Protein AF-A0A7W3THE2-F1 (afdb_monomer_lite)

Sequence (117 aa):
MSDGTDDVVDVLTEQIERRFDMSMDELRAAVAAAPEAHGEATELVRWHALLTEAQTAVDTAEDDLLRAMETQTDRIDDPTMDIARRANNAVFARDGRAMVVRWLLDPEAPGKRGPTA

Secondary structure (DSSP, 8-state):
---SS--HHHHHHHHHHHHHTS-HHHHHHHHHH-GGG-HHHHHHHHHHHHHHHHHHHHHHHHHHHHHHHHT-SSS--HHHHHHHHHHHHHHHHHHHHHHHHHHHH-TT-TTTS----

Foldseek 3Di:
DPPPDDPLLRVLQVLLCVLVVHHLVRLVVVCVVPVPVCVLSNVLNVLSVQLVVLVVQLVVLVVVLVVQVVVDDDDQDPVSVVSVVSNVVSVVSNVVSSVVSVQSSDCPRPPNDDPDD

Radius of gyration: 18.37 Å; chains: 1; bounding box: 41×36×57 Å

Organism: NCBI:txid1472722

Structure (mmCIF, N/CA/C/O backbone):
data_AF-A0A7W3THE2-F1
#
_entry.id   AF-A0A7W3THE2-F1
#
loop_
_atom_site.group_PDB
_atom_site.id
_atom_site.type_symbol
_atom_site.label_atom_id
_atom_site.label_alt_id
_atom_site.label_comp_id
_atom_site.label_asym_id
_atom_site.label_entity_id
_atom_site.label_seq_id
_atom_site.pdbx_PDB_ins_code
_atom_site.Cartn_x
_atom_site.Cartn_y
_atom_site.Cartn_z
_atom_site.occupancy
_atom_site.B_iso_or_equiv
_atom_site.auth_seq_id
_atom_site.auth_comp_id
_atom_site.auth_asym_id
_atom_site.auth_atom_id
_atom_site.pdbx_PDB_model_num
ATOM 1 N N . MET A 1 1 ? -10.328 -2.807 -20.887 1.00 34.84 1 MET A N 1
ATOM 2 C CA . MET A 1 1 ? -10.431 -4.217 -20.475 1.00 34.84 1 MET A CA 1
ATOM 3 C C . MET A 1 1 ? -10.111 -4.213 -18.999 1.00 34.84 1 MET A C 1
ATOM 5 O O . MET A 1 1 ? -9.010 -3.797 -18.677 1.00 34.84 1 MET A O 1
ATOM 9 N N . SER A 1 2 ? -11.076 -4.504 -18.127 1.00 37.66 2 SER A N 1
ATOM 10 C CA . SER A 1 2 ? -10.753 -4.772 -16.722 1.00 37.66 2 SER A CA 1
ATOM 11 C C . SER A 1 2 ? -10.075 -6.129 -16.720 1.00 37.66 2 SER A C 1
ATOM 13 O O . SER A 1 2 ? -10.721 -7.134 -17.019 1.00 37.66 2 SER A O 1
ATOM 15 N N . ASP A 1 3 ? -8.756 -6.116 -16.582 1.00 41.75 3 ASP A N 1
ATOM 16 C CA . ASP A 1 3 ? -7.968 -7.333 -16.513 1.00 41.75 3 ASP A CA 1
ATOM 17 C C . ASP A 1 3 ? -8.385 -8.094 -15.250 1.00 41.75 3 ASP A C 1
ATOM 19 O O . ASP A 1 3 ? -8.596 -7.491 -14.202 1.00 41.75 3 ASP A O 1
ATOM 23 N N . GLY A 1 4 ? -8.596 -9.402 -15.369 1.00 38.66 4 GLY A N 1
ATOM 24 C CA . GLY A 1 4 ? -9.237 -10.252 -14.356 1.00 38.66 4 GLY A CA 1
ATOM 25 C C . GLY A 1 4 ? -8.357 -10.566 -13.144 1.00 38.66 4 GLY A C 1
ATOM 26 O O . GLY A 1 4 ? -8.486 -11.640 -12.559 1.00 38.66 4 GLY A O 1
ATOM 27 N N . THR A 1 5 ? -7.468 -9.646 -12.791 1.00 42.56 5 THR A N 1
ATOM 28 C CA . THR A 1 5 ? -6.621 -9.683 -11.607 1.00 42.56 5 THR A CA 1
ATOM 29 C C . THR A 1 5 ? -6.823 -8.341 -10.926 1.00 42.56 5 THR A C 1
ATOM 31 O O . THR A 1 5 ? -6.174 -7.369 -11.300 1.00 42.56 5 THR A O 1
ATOM 34 N N . ASP A 1 6 ? -7.758 -8.259 -9.979 1.00 55.72 6 ASP A N 1
ATOM 35 C CA . ASP A 1 6 ? -7.774 -7.106 -9.077 1.00 55.72 6 ASP A CA 1
ATOM 36 C C . ASP A 1 6 ? -6.367 -6.975 -8.480 1.00 55.72 6 ASP A C 1
ATOM 38 O O . ASP A 1 6 ? -5.771 -7.981 -8.060 1.00 55.72 6 ASP A O 1
ATOM 42 N N . ASP A 1 7 ? -5.811 -5.761 -8.499 1.00 78.88 7 ASP A N 1
ATOM 43 C CA . ASP A 1 7 ? -4.502 -5.493 -7.918 1.00 78.88 7 ASP A CA 1
ATOM 44 C C . ASP A 1 7 ? -4.511 -6.024 -6.475 1.00 78.88 7 ASP A C 1
ATOM 46 O O . ASP A 1 7 ? -5.494 -5.903 -5.740 1.00 78.88 7 ASP A O 1
ATOM 50 N N . VAL A 1 8 ? -3.414 -6.653 -6.049 1.00 88.31 8 VAL A N 1
ATOM 51 C CA . VAL A 1 8 ? -3.252 -7.138 -4.672 1.00 88.31 8 VAL A CA 1
ATOM 52 C C . VAL A 1 8 ? -3.580 -6.029 -3.669 1.00 88.31 8 VAL A C 1
ATOM 54 O O . VAL A 1 8 ? -4.108 -6.322 -2.594 1.00 88.31 8 VAL A O 1
ATOM 57 N N . VAL A 1 9 ? -3.287 -4.773 -4.016 1.00 93.88 9 VAL A N 1
ATOM 58 C CA . VAL A 1 9 ? -3.662 -3.604 -3.218 1.00 93.88 9 VAL A CA 1
ATOM 59 C C . VAL A 1 9 ? -5.174 -3.425 -3.145 1.00 93.88 9 VAL A C 1
ATOM 61 O O . VAL A 1 9 ? -5.685 -3.254 -2.040 1.00 93.88 9 VAL A O 1
ATOM 64 N N . ASP A 1 10 ? -5.896 -3.511 -4.259 1.00 94.50 10 ASP A N 1
ATOM 65 C CA . ASP A 1 10 ? -7.351 -3.326 -4.313 1.00 94.50 10 ASP A CA 1
ATOM 66 C C . ASP A 1 10 ? -8.069 -4.414 -3.510 1.00 94.50 10 ASP A C 1
ATOM 68 O O . ASP A 1 10 ? -8.829 -4.116 -2.588 1.00 94.50 10 ASP A O 1
ATOM 72 N N . VAL A 1 11 ? -7.706 -5.681 -3.735 1.00 95.69 11 VAL A N 1
ATOM 73 C CA . VAL A 1 11 ? -8.264 -6.835 -3.007 1.00 95.69 11 VAL A CA 1
ATOM 74 C C . VAL A 1 11 ? -8.068 -6.709 -1.497 1.00 95.69 11 VAL A C 1
ATOM 76 O O . VAL A 1 11 ? -8.926 -7.118 -0.706 1.00 95.69 11 VAL A O 1
ATOM 79 N N . LEU A 1 12 ? -6.909 -6.205 -1.066 1.00 96.62 12 LEU A N 1
ATOM 80 C CA . LEU A 1 12 ? -6.630 -6.007 0.353 1.00 96.62 12 LEU A CA 1
ATOM 81 C C . LEU A 1 12 ? -7.309 -4.752 0.894 1.00 96.62 12 LEU A C 1
ATOM 83 O O . LEU A 1 12 ? -7.800 -4.799 2.016 1.00 96.62 12 LEU A O 1
ATOM 87 N N . THR A 1 13 ? -7.412 -3.682 0.108 1.00 97.56 13 THR A N 1
ATOM 88 C CA . THR A 1 13 ? -8.168 -2.474 0.467 1.00 97.56 13 THR A CA 1
ATOM 89 C C . THR A 1 13 ? -9.621 -2.832 0.751 1.00 97.56 13 THR A C 1
ATOM 91 O O . THR A 1 13 ? -10.097 -2.592 1.856 1.00 97.56 13 THR A O 1
ATOM 94 N N . GLU A 1 14 ? -10.286 -3.547 -0.155 1.00 96.81 14 GLU A N 1
ATOM 95 C CA . GLU A 1 14 ? -11.673 -3.981 0.040 1.00 96.81 14 GLU A CA 1
ATOM 96 C C . GLU A 1 14 ? -11.856 -4.872 1.278 1.00 96.81 14 GLU A C 1
ATOM 98 O O . GLU A 1 14 ? -12.892 -4.838 1.943 1.00 96.81 14 GLU A O 1
ATOM 103 N N . GLN A 1 15 ? -10.871 -5.715 1.604 1.00 97.06 15 GLN A N 1
ATOM 104 C CA . GLN A 1 15 ? -10.922 -6.538 2.816 1.00 97.06 15 GLN A CA 1
ATOM 105 C C . GLN A 1 15 ? -10.802 -5.704 4.090 1.00 97.06 15 GLN A C 1
ATOM 107 O O . GLN A 1 15 ? -11.489 -5.999 5.069 1.00 97.06 15 GLN A O 1
ATOM 112 N N . ILE A 1 16 ? -9.953 -4.675 4.080 1.00 97.06 16 ILE A N 1
ATOM 113 C CA . ILE A 1 16 ? -9.812 -3.728 5.189 1.00 97.06 16 ILE A CA 1
ATOM 114 C C . ILE A 1 16 ? -11.120 -2.980 5.387 1.00 97.06 16 ILE A C 1
ATOM 116 O O . ILE A 1 16 ? -11.652 -2.953 6.495 1.00 97.06 16 ILE A O 1
ATOM 120 N N . GLU A 1 17 ? -11.669 -2.436 4.308 1.00 97.44 17 GLU A N 1
ATOM 121 C CA . GLU A 1 17 ? -12.893 -1.647 4.368 1.00 97.44 17 GLU A CA 1
ATOM 122 C C . GLU A 1 17 ? -14.060 -2.480 4.896 1.00 97.44 17 GLU A C 1
ATOM 124 O O . GLU A 1 17 ? -14.746 -2.076 5.834 1.00 97.44 17 GLU A O 1
ATOM 129 N N . ARG A 1 18 ? -14.209 -3.720 4.413 1.00 97.12 18 ARG A N 1
ATOM 130 C CA . ARG A 1 18 ? -15.208 -4.662 4.940 1.00 97.12 18 ARG A CA 1
ATOM 131 C C . ARG A 1 18 ? -14.996 -5.024 6.411 1.00 97.12 18 ARG A C 1
ATOM 133 O O . ARG A 1 18 ? -15.967 -5.305 7.106 1.00 97.12 18 ARG A O 1
ATOM 140 N N . ARG A 1 19 ? -13.752 -5.066 6.894 1.00 95.31 19 ARG A N 1
ATOM 141 C CA . ARG A 1 19 ? -13.424 -5.421 8.287 1.00 95.31 19 ARG A CA 1
ATOM 142 C C . ARG A 1 19 ? -13.762 -4.303 9.277 1.00 95.31 19 ARG A C 1
ATOM 144 O O . ARG A 1 19 ? -14.041 -4.612 10.441 1.00 95.31 19 ARG A O 1
ATOM 151 N N . PHE A 1 20 ? -13.705 -3.047 8.838 1.00 94.56 20 PHE A N 1
ATOM 152 C CA . PHE A 1 20 ? -13.964 -1.870 9.672 1.00 94.56 20 PHE A CA 1
ATOM 153 C C . PHE A 1 20 ? -15.293 -1.170 9.372 1.00 94.56 20 PHE A C 1
ATOM 155 O O . PHE A 1 20 ? -15.675 -0.299 10.147 1.00 94.56 20 PHE A O 1
ATOM 162 N N . ASP A 1 21 ? -15.996 -1.568 8.307 1.00 96.69 21 ASP A N 1
ATOM 163 C CA . ASP A 1 21 ? -17.214 -0.906 7.817 1.00 96.69 21 ASP A CA 1
ATOM 164 C C . ASP A 1 21 ? -16.986 0.594 7.548 1.00 96.69 21 ASP A C 1
ATOM 166 O O . ASP A 1 21 ? -17.802 1.455 7.867 1.00 96.69 21 ASP A O 1
ATOM 170 N N . MET A 1 22 ? -15.804 0.908 7.014 1.00 96.81 22 MET A N 1
ATOM 171 C CA . MET A 1 22 ? -15.330 2.257 6.704 1.00 96.81 22 MET A CA 1
ATOM 172 C C . MET A 1 22 ? -14.514 2.196 5.423 1.00 96.81 22 MET A C 1
ATOM 174 O O . MET A 1 22 ? -13.745 1.254 5.242 1.00 96.81 22 MET A O 1
ATOM 178 N N . SER A 1 23 ? -14.617 3.214 4.574 1.00 97.75 23 SER A N 1
ATOM 179 C CA . SER A 1 23 ? -13.649 3.393 3.490 1.00 97.75 23 SER A CA 1
ATOM 180 C C . SER A 1 23 ? -12.236 3.586 4.048 1.00 97.75 23 SER A C 1
ATOM 182 O O . SER A 1 23 ? -12.041 4.000 5.198 1.00 97.75 23 SER A O 1
ATOM 184 N N . MET A 1 24 ? -11.221 3.331 3.224 1.00 96.62 24 MET A N 1
ATOM 185 C CA . MET A 1 24 ? -9.831 3.465 3.649 1.00 96.62 24 MET A CA 1
ATOM 186 C C . MET A 1 24 ? -9.494 4.897 4.098 1.00 96.62 24 MET A C 1
ATOM 188 O O . MET A 1 24 ? -8.712 5.090 5.032 1.00 96.62 24 MET A O 1
ATOM 192 N N . ASP A 1 25 ? -10.108 5.905 3.476 1.00 97.38 25 ASP A N 1
ATOM 193 C CA . ASP A 1 25 ? -9.926 7.311 3.840 1.00 97.38 25 ASP A CA 1
ATOM 194 C C . ASP A 1 25 ? -10.591 7.658 5.179 1.00 97.38 25 ASP A C 1
ATOM 196 O O . ASP A 1 25 ? -9.984 8.339 6.012 1.00 97.38 25 ASP A O 1
ATOM 200 N N . GLU A 1 26 ? -11.796 7.142 5.438 1.00 97.69 26 GLU A N 1
ATOM 201 C CA . GLU A 1 26 ? -12.465 7.284 6.739 1.00 97.69 26 GLU A CA 1
ATOM 202 C C . GLU A 1 26 ? -11.661 6.606 7.850 1.00 97.69 26 GLU A C 1
ATOM 204 O O . GLU A 1 26 ? -11.440 7.200 8.909 1.00 97.69 26 GLU A O 1
ATOM 209 N N . LEU A 1 27 ? -11.150 5.399 7.593 1.00 96.75 27 LEU A N 1
ATOM 210 C CA . LEU A 1 27 ? -10.324 4.663 8.544 1.00 96.75 27 LEU A CA 1
ATOM 211 C C . LEU A 1 27 ? -9.016 5.407 8.854 1.00 96.75 27 LEU A C 1
ATOM 213 O O . LEU A 1 27 ? -8.627 5.520 10.018 1.00 96.75 27 LEU A O 1
ATOM 217 N N . ARG A 1 28 ? -8.354 5.971 7.832 1.00 96.81 28 ARG A N 1
ATOM 218 C CA . ARG A 1 28 ? -7.163 6.824 8.000 1.00 96.81 28 ARG A CA 1
ATOM 219 C C . ARG A 1 28 ? -7.466 8.047 8.861 1.00 96.81 28 ARG A C 1
ATOM 221 O O . ARG A 1 28 ? -6.682 8.363 9.756 1.00 96.81 28 ARG A O 1
ATOM 228 N N . ALA A 1 29 ? -8.595 8.714 8.625 1.00 96.69 29 ALA A N 1
ATOM 229 C CA . ALA A 1 29 ? -9.009 9.872 9.411 1.00 96.69 29 ALA A CA 1
ATOM 230 C C . ALA A 1 29 ? -9.313 9.499 10.873 1.00 96.69 29 ALA A C 1
ATOM 232 O O . ALA A 1 29 ? -8.875 10.199 11.789 1.00 96.69 29 ALA A O 1
ATOM 233 N N . ALA A 1 30 ? -10.003 8.379 11.102 1.00 95.06 30 ALA A N 1
ATOM 234 C CA . ALA A 1 30 ? -10.317 7.879 12.438 1.00 95.06 30 ALA A CA 1
ATOM 235 C C . ALA A 1 30 ? -9.047 7.526 13.233 1.00 95.06 30 ALA A C 1
ATOM 237 O O . ALA A 1 30 ? -8.890 7.961 14.376 1.00 95.06 30 ALA A O 1
ATOM 238 N N . VAL A 1 31 ? -8.105 6.810 12.607 1.00 95.50 31 VAL A N 1
ATOM 239 C CA . VAL A 1 31 ? -6.798 6.488 13.201 1.00 95.50 31 VAL A CA 1
ATOM 240 C C . VAL A 1 31 ? -5.997 7.754 13.496 1.00 95.50 31 VAL A C 1
ATOM 242 O O . VAL A 1 31 ? -5.428 7.868 14.576 1.00 95.50 31 VAL A O 1
ATOM 245 N N . ALA A 1 32 ? -5.971 8.732 12.586 1.00 94.88 32 ALA A N 1
ATOM 246 C CA . ALA A 1 32 ? -5.257 9.989 12.809 1.00 94.88 32 ALA A CA 1
ATOM 247 C C . ALA A 1 32 ? -5.837 10.802 13.981 1.00 94.88 32 ALA A C 1
ATOM 249 O O . ALA A 1 32 ? -5.090 11.467 14.699 1.00 94.88 32 ALA A O 1
ATOM 250 N N . ALA A 1 33 ? -7.156 10.742 14.189 1.00 95.44 33 ALA A N 1
ATOM 251 C CA . ALA A 1 33 ? -7.827 11.435 15.283 1.00 95.44 33 ALA A CA 1
ATOM 252 C C . ALA A 1 33 ? -7.573 10.781 16.653 1.00 95.44 33 ALA A C 1
ATOM 254 O O . ALA A 1 33 ? -7.493 11.490 17.658 1.00 95.44 33 ALA A O 1
ATOM 255 N N . ALA A 1 34 ? -7.448 9.450 16.709 1.00 92.75 34 ALA A N 1
ATOM 256 C CA . ALA A 1 34 ? -7.236 8.716 17.957 1.00 92.75 34 ALA A CA 1
ATOM 257 C C . ALA A 1 34 ? -6.371 7.446 17.772 1.00 92.75 34 ALA A C 1
ATOM 259 O O . ALA A 1 34 ? -6.886 6.330 17.889 1.00 92.75 34 ALA A O 1
ATOM 260 N N . PRO A 1 35 ? -5.045 7.581 17.563 1.00 85.38 35 PRO A N 1
ATOM 261 C CA . PRO A 1 35 ? -4.174 6.445 17.231 1.00 85.38 35 PRO A CA 1
ATOM 262 C C . PRO A 1 35 ? -4.148 5.338 18.296 1.00 85.38 35 PRO A C 1
ATOM 264 O O . PRO A 1 35 ? -4.078 4.153 17.972 1.00 85.38 35 PRO A O 1
ATOM 267 N N . GLU A 1 36 ? -4.241 5.725 19.571 1.00 87.62 36 GLU A N 1
ATOM 268 C CA . GLU A 1 36 ? -4.177 4.814 20.724 1.00 87.62 36 GLU A CA 1
ATOM 269 C C . GLU A 1 36 ? -5.509 4.103 21.014 1.00 87.62 36 GLU A C 1
ATOM 271 O O . GLU A 1 36 ? -5.549 3.146 21.785 1.00 87.62 36 GLU A O 1
ATOM 276 N N . ALA A 1 37 ? -6.619 4.552 20.413 1.00 85.12 37 ALA A N 1
ATOM 277 C CA . ALA A 1 37 ? -7.931 3.945 20.639 1.00 85.12 37 ALA A CA 1
ATOM 278 C C . ALA A 1 37 ? -8.085 2.600 19.908 1.00 85.12 37 ALA A C 1
ATOM 280 O O . ALA A 1 37 ? -8.855 1.744 20.347 1.00 85.12 37 ALA A O 1
ATOM 281 N N . HIS A 1 38 ? -7.339 2.399 18.814 1.00 82.06 38 HIS A N 1
ATOM 282 C CA . HIS A 1 38 ? -7.474 1.240 17.934 1.00 82.06 38 HIS A CA 1
ATOM 283 C C . HIS A 1 38 ? -6.114 0.763 17.402 1.00 82.06 38 HIS A C 1
ATOM 285 O O . HIS A 1 38 ? -5.808 0.932 16.225 1.00 82.06 38 HIS A O 1
ATOM 291 N N . GLY A 1 39 ? -5.304 0.122 18.252 1.00 88.50 39 GLY A N 1
ATOM 292 C CA . GLY A 1 39 ? -3.961 -0.350 17.875 1.00 88.50 39 GLY A CA 1
ATOM 293 C C . GLY A 1 39 ? -3.926 -1.244 16.625 1.00 88.50 39 GLY A C 1
ATOM 294 O O . GLY A 1 39 ? -3.072 -1.051 15.764 1.00 88.50 39 GLY A O 1
ATOM 295 N N . GLU A 1 40 ? -4.896 -2.158 16.475 1.00 90.31 40 GLU A N 1
ATOM 296 C CA . GLU A 1 40 ? -5.031 -3.010 15.279 1.00 90.31 40 GLU A CA 1
ATOM 297 C C . GLU A 1 40 ? -5.283 -2.171 14.017 1.00 90.31 40 GLU A C 1
ATOM 299 O O . GLU A 1 40 ? -4.594 -2.351 13.017 1.00 90.31 40 GLU A O 1
ATOM 304 N N . ALA A 1 41 ? -6.219 -1.215 14.067 1.00 93.75 41 ALA A N 1
ATOM 305 C CA . ALA A 1 41 ? -6.522 -0.337 12.935 1.00 93.75 41 ALA A CA 1
ATOM 306 C C . ALA A 1 41 ? -5.324 0.548 12.567 1.00 93.75 41 ALA A C 1
ATOM 308 O O . ALA A 1 41 ? -5.010 0.702 11.388 1.00 93.75 41 ALA A O 1
ATOM 309 N N . THR A 1 42 ? -4.618 1.082 13.566 1.00 96.31 42 THR A N 1
ATOM 310 C CA . THR A 1 42 ? -3.415 1.898 13.372 1.00 96.31 42 THR A CA 1
ATOM 311 C C . THR A 1 42 ? -2.313 1.116 12.661 1.00 96.31 42 THR A C 1
ATOM 313 O O . THR A 1 42 ? -1.714 1.610 11.701 1.00 96.31 42 THR A O 1
ATOM 316 N N . GLU A 1 43 ? -2.057 -0.122 13.088 1.00 95.69 43 GLU A N 1
ATOM 317 C CA . GLU A 1 43 ? -1.071 -0.983 12.441 1.00 95.69 43 GLU A CA 1
ATOM 318 C C . GLU A 1 43 ? -1.488 -1.339 11.007 1.00 95.69 43 GLU A C 1
ATOM 320 O O . GLU A 1 43 ? -0.667 -1.274 10.088 1.00 95.69 43 GLU A O 1
ATOM 325 N N . LEU A 1 44 ? -2.768 -1.640 10.793 1.00 96.44 44 LEU A N 1
ATOM 326 C CA . LEU A 1 44 ? -3.290 -2.005 9.482 1.00 96.44 44 LEU A CA 1
ATOM 327 C C . LEU A 1 44 ? -3.230 -0.834 8.489 1.00 96.44 44 LEU A C 1
ATOM 329 O O . LEU A 1 44 ? -2.728 -1.005 7.379 1.00 96.44 44 LEU A O 1
ATOM 333 N N . VAL A 1 45 ? -3.620 0.376 8.905 1.00 97.62 45 VAL A N 1
ATOM 334 C CA . VAL A 1 45 ? -3.486 1.603 8.097 1.00 97.62 45 VAL A CA 1
ATOM 335 C C . VAL A 1 45 ? -2.031 1.851 7.700 1.00 97.62 45 VAL A C 1
ATOM 337 O O . VAL A 1 45 ? -1.748 2.163 6.541 1.00 97.62 45 VAL A O 1
ATOM 340 N N . ARG A 1 46 ? -1.090 1.673 8.634 1.00 97.88 46 ARG A N 1
ATOM 341 C CA . ARG A 1 46 ? 0.342 1.826 8.355 1.00 97.88 46 ARG A CA 1
ATOM 342 C C . ARG A 1 46 ? 0.829 0.820 7.312 1.00 97.88 46 ARG A C 1
ATOM 344 O O . ARG A 1 46 ? 1.547 1.196 6.388 1.00 97.88 46 ARG A O 1
ATOM 351 N N . TRP A 1 47 ? 0.484 -0.457 7.461 1.00 98.31 47 TRP A N 1
ATOM 352 C CA . TRP A 1 47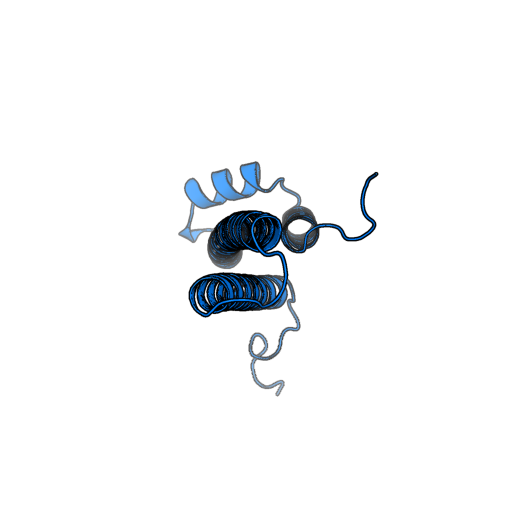 ? 0.928 -1.494 6.528 1.00 98.31 47 TRP A CA 1
ATOM 353 C C . TRP A 1 47 ? 0.248 -1.403 5.164 1.00 98.31 47 TRP A C 1
ATOM 355 O O . TRP A 1 47 ? 0.895 -1.694 4.159 1.00 98.31 47 TRP A O 1
ATOM 365 N N . HIS A 1 48 ? -1.000 -0.935 5.113 1.00 98.00 48 HIS A N 1
ATOM 366 C CA . HIS A 1 48 ? -1.672 -0.591 3.863 1.00 98.00 48 HIS A CA 1
ATOM 367 C C . HIS A 1 48 ? -0.935 0.524 3.117 1.00 98.00 48 HIS A C 1
ATOM 369 O O . HIS A 1 48 ? -0.623 0.353 1.944 1.00 98.00 48 HIS A O 1
ATOM 375 N N . ALA A 1 49 ? -0.547 1.607 3.801 1.00 97.62 49 ALA A N 1
ATOM 376 C CA . ALA A 1 49 ? 0.232 2.680 3.181 1.00 97.62 49 ALA A CA 1
ATOM 377 C C . ALA A 1 49 ? 1.567 2.170 2.604 1.00 97.62 49 ALA A C 1
ATOM 379 O O . ALA A 1 49 ? 1.888 2.444 1.449 1.00 97.62 49 ALA A O 1
ATOM 380 N N . LEU A 1 50 ? 2.302 1.348 3.364 1.00 98.31 50 LEU A N 1
ATOM 381 C CA . LEU A 1 50 ? 3.547 0.726 2.894 1.00 98.31 50 LEU A CA 1
ATOM 382 C C . LEU A 1 50 ? 3.332 -0.192 1.683 1.00 98.31 50 LEU A C 1
ATOM 384 O O . LEU A 1 50 ? 4.214 -0.292 0.828 1.00 98.31 50 LEU A O 1
ATOM 388 N N . LEU A 1 51 ? 2.200 -0.899 1.630 1.00 98.00 51 LEU A N 1
ATOM 389 C CA . LEU A 1 51 ? 1.817 -1.740 0.502 1.00 98.00 51 LEU A CA 1
ATOM 390 C C . LEU A 1 51 ? 1.536 -0.892 -0.747 1.00 98.00 51 LEU A C 1
ATOM 392 O O . LEU A 1 51 ? 2.084 -1.204 -1.801 1.00 98.00 51 LEU A O 1
ATOM 396 N N . THR A 1 52 ? 0.766 0.194 -0.627 1.00 97.06 52 THR A N 1
ATOM 397 C CA . THR A 1 52 ? 0.510 1.123 -1.740 1.00 97.06 52 THR A CA 1
ATOM 398 C C . THR A 1 52 ? 1.810 1.739 -2.265 1.00 97.06 52 THR A C 1
ATOM 400 O O . THR A 1 52 ? 2.037 1.746 -3.470 1.00 97.06 52 THR A O 1
ATOM 403 N N . GLU A 1 53 ? 2.711 2.174 -1.377 1.00 97.12 53 GLU A N 1
ATOM 404 C CA . GLU A 1 53 ? 4.036 2.681 -1.769 1.00 97.12 53 GLU A CA 1
ATOM 405 C C . GLU A 1 53 ? 4.854 1.634 -2.541 1.00 97.12 53 GLU A C 1
ATOM 407 O O . GLU A 1 53 ? 5.529 1.957 -3.520 1.00 97.12 53 GLU A O 1
ATOM 412 N N . ALA A 1 54 ? 4.796 0.367 -2.119 1.00 96.25 54 ALA A N 1
ATOM 413 C CA . ALA A 1 54 ? 5.489 -0.709 -2.816 1.00 96.25 54 ALA A CA 1
ATOM 414 C C . ALA A 1 54 ? 4.863 -1.037 -4.173 1.00 96.25 54 ALA A C 1
ATOM 416 O O . ALA A 1 54 ? 5.609 -1.370 -5.089 1.00 96.25 54 ALA A O 1
ATOM 417 N N . GLN A 1 55 ? 3.543 -0.915 -4.320 1.00 97.25 55 GLN A N 1
ATOM 418 C CA . GLN A 1 55 ? 2.879 -1.0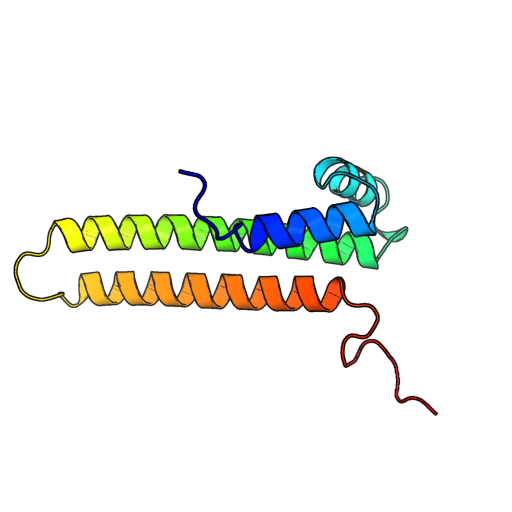82 -5.611 1.00 97.25 55 GLN A CA 1
ATOM 419 C C . GLN A 1 55 ? 3.313 0.009 -6.594 1.00 97.25 55 GLN A C 1
ATOM 421 O O . GLN A 1 55 ? 3.793 -0.317 -7.670 1.00 97.25 55 GLN A O 1
ATOM 426 N N . THR A 1 56 ? 3.333 1.281 -6.178 1.00 96.31 56 THR A N 1
ATOM 427 C CA . THR A 1 56 ? 3.868 2.368 -7.021 1.00 96.31 56 THR A CA 1
ATOM 428 C C . THR A 1 56 ? 5.324 2.124 -7.439 1.00 96.31 56 THR A C 1
ATOM 430 O O . THR A 1 56 ? 5.722 2.445 -8.561 1.00 96.31 56 THR A O 1
ATOM 433 N N . ALA A 1 57 ? 6.142 1.546 -6.550 1.00 96.31 57 ALA A N 1
ATOM 434 C CA . ALA A 1 57 ? 7.521 1.185 -6.872 1.00 96.31 57 ALA A CA 1
ATOM 435 C C . ALA A 1 57 ? 7.619 0.021 -7.874 1.00 96.31 57 ALA A C 1
ATOM 437 O O . ALA A 1 57 ? 8.555 0.004 -8.673 1.00 96.31 57 ALA A O 1
ATOM 438 N N . VAL A 1 58 ? 6.680 -0.933 -7.838 1.00 96.56 58 VAL A N 1
ATOM 439 C CA . VAL A 1 58 ? 6.554 -1.991 -8.851 1.00 96.56 58 VAL A CA 1
ATOM 440 C C . VAL A 1 58 ? 6.190 -1.374 -10.192 1.00 96.56 58 VAL A C 1
ATOM 442 O O . VAL A 1 58 ? 6.954 -1.556 -11.133 1.00 96.56 58 VAL A O 1
ATOM 445 N N . ASP A 1 59 ? 5.122 -0.578 -10.251 1.00 96.06 59 ASP A N 1
ATOM 446 C CA . ASP A 1 59 ? 4.638 0.035 -11.495 1.00 96.06 59 ASP A CA 1
ATOM 447 C C . ASP A 1 59 ? 5.753 0.849 -12.173 1.00 96.06 59 ASP A C 1
ATOM 449 O O . ASP A 1 59 ? 6.045 0.686 -13.355 1.00 96.06 59 ASP A O 1
ATOM 453 N N . THR A 1 60 ? 6.476 1.655 -11.385 1.00 96.81 60 THR A N 1
ATOM 454 C CA . THR A 1 60 ? 7.614 2.445 -11.883 1.00 96.81 60 THR A CA 1
ATOM 455 C C . THR A 1 60 ? 8.742 1.557 -12.418 1.00 96.81 60 THR A C 1
ATOM 457 O O . THR A 1 60 ? 9.338 1.854 -13.453 1.00 96.81 60 THR A O 1
ATOM 460 N N . ALA A 1 61 ? 9.076 0.474 -11.709 1.00 96.44 61 ALA A N 1
ATOM 461 C CA . ALA A 1 61 ? 10.158 -0.416 -12.117 1.00 96.44 61 ALA A CA 1
ATOM 462 C C . ALA A 1 61 ? 9.791 -1.264 -13.347 1.00 96.44 61 ALA A C 1
ATOM 464 O O . ALA A 1 61 ? 10.673 -1.574 -14.150 1.00 96.44 61 ALA A O 1
ATOM 465 N N . GLU A 1 62 ? 8.517 -1.626 -13.501 1.00 95.56 62 GLU A N 1
ATOM 466 C CA . GLU A 1 62 ? 7.990 -2.317 -14.678 1.00 95.56 62 GLU A CA 1
ATOM 467 C C . GLU A 1 62 ? 7.980 -1.397 -15.902 1.00 95.56 62 GLU A C 1
ATOM 469 O O . GLU A 1 62 ? 8.487 -1.795 -16.951 1.00 95.56 62 GLU A O 1
ATOM 474 N N . ASP A 1 63 ? 7.536 -0.146 -15.758 1.00 96.44 63 ASP A N 1
ATOM 475 C CA . ASP A 1 63 ? 7.608 0.864 -16.821 1.00 96.44 63 ASP A CA 1
ATOM 476 C C . ASP A 1 63 ? 9.053 1.115 -17.281 1.00 96.44 63 ASP A C 1
ATOM 478 O O . ASP A 1 63 ? 9.338 1.212 -18.480 1.00 96.44 63 ASP A O 1
ATOM 482 N N . ASP A 1 64 ? 9.993 1.207 -16.337 1.00 95.81 64 ASP A N 1
ATOM 483 C CA . ASP A 1 64 ? 11.417 1.355 -16.640 1.00 95.81 64 ASP A CA 1
ATOM 484 C C . ASP A 1 64 ? 11.982 0.132 -17.369 1.00 95.81 64 ASP A C 1
ATOM 486 O O . ASP A 1 64 ? 12.783 0.285 -18.298 1.00 95.81 64 ASP A O 1
ATOM 490 N N . LEU A 1 65 ? 11.565 -1.074 -16.975 1.00 95.38 65 LEU A N 1
ATOM 491 C CA . LEU A 1 65 ? 11.976 -2.311 -17.629 1.00 95.38 65 LEU A CA 1
ATOM 492 C C . LEU A 1 65 ? 11.419 -2.399 -19.051 1.00 95.38 65 LEU A C 1
ATOM 494 O O . LEU A 1 65 ? 12.180 -2.690 -19.973 1.00 95.38 65 LEU A O 1
ATOM 498 N N . LEU A 1 66 ? 10.133 -2.099 -19.242 1.00 94.81 66 LEU A N 1
ATOM 499 C CA . LEU A 1 66 ? 9.492 -2.083 -20.556 1.00 94.81 66 LEU A CA 1
ATOM 500 C C . LEU A 1 66 ? 10.205 -1.106 -21.492 1.00 94.81 66 LEU A C 1
ATOM 502 O O . LEU A 1 66 ? 10.621 -1.496 -22.582 1.00 94.81 66 LEU A O 1
ATOM 506 N N . ARG A 1 67 ? 10.465 0.122 -21.029 1.00 94.62 67 ARG A N 1
ATOM 507 C CA . ARG A 1 67 ? 11.192 1.132 -21.809 1.00 94.62 67 ARG A CA 1
ATOM 508 C C . ARG A 1 67 ? 12.606 0.684 -22.175 1.00 94.62 67 ARG A C 1
ATOM 510 O O . ARG A 1 67 ? 13.063 0.939 -23.286 1.00 94.62 67 ARG A O 1
ATOM 517 N N . ALA A 1 68 ? 13.316 0.023 -21.260 1.00 92.12 68 ALA A N 1
ATOM 518 C CA . ALA A 1 68 ? 14.643 -0.514 -21.554 1.00 92.12 68 ALA A CA 1
ATOM 519 C C . ALA A 1 68 ? 14.575 -1.631 -22.606 1.00 92.12 68 ALA A C 1
ATOM 521 O O . ALA A 1 68 ? 15.367 -1.641 -23.551 1.00 92.12 68 ALA A O 1
ATOM 522 N N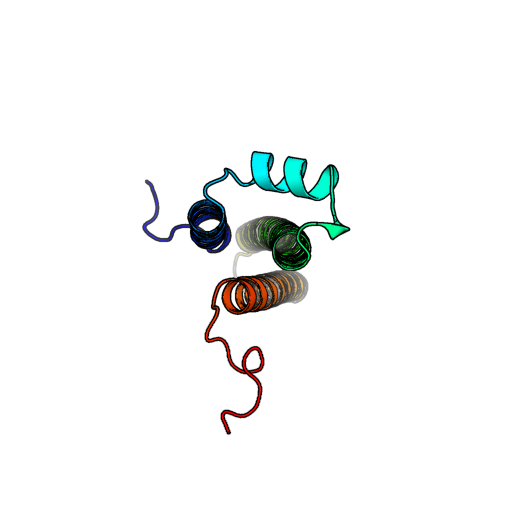 . MET A 1 69 ? 13.595 -2.530 -22.494 1.00 90.75 69 MET A N 1
ATOM 523 C CA . MET A 1 69 ? 13.392 -3.629 -23.438 1.00 90.75 69 MET A CA 1
ATOM 524 C C . MET A 1 69 ? 12.994 -3.149 -24.838 1.00 90.75 69 MET A C 1
ATOM 526 O O . MET A 1 69 ? 13.453 -3.730 -25.816 1.00 90.75 69 MET A O 1
ATOM 530 N N . GLU A 1 70 ? 12.225 -2.067 -24.963 1.00 91.19 70 GLU A N 1
ATOM 531 C CA . GLU A 1 70 ? 11.870 -1.467 -26.261 1.00 91.19 70 GLU A CA 1
ATOM 532 C C . GLU A 1 70 ? 13.090 -0.985 -27.062 1.00 91.19 70 GLU A C 1
ATOM 534 O O . GLU A 1 70 ? 13.039 -0.904 -28.289 1.00 91.19 70 GLU A O 1
ATOM 539 N N . THR A 1 71 ? 14.201 -0.680 -26.386 1.00 84.62 71 THR A N 1
ATOM 540 C CA . THR A 1 71 ? 15.445 -0.233 -27.035 1.00 84.62 71 THR A CA 1
ATOM 541 C C . THR A 1 71 ? 16.388 -1.378 -27.422 1.00 84.62 71 THR A C 1
ATOM 543 O O . THR A 1 71 ? 17.414 -1.138 -28.059 1.00 84.62 71 THR A O 1
ATOM 546 N N . GLN A 1 72 ? 16.051 -2.620 -27.059 1.00 81.50 72 GLN A N 1
ATOM 547 C CA . GLN A 1 72 ? 16.896 -3.800 -27.244 1.00 81.50 72 GLN A CA 1
ATOM 548 C C . GLN A 1 72 ? 16.486 -4.584 -28.494 1.00 81.50 72 GLN A C 1
ATOM 550 O O . GLN A 1 72 ? 15.340 -5.006 -28.623 1.00 81.50 72 GLN A O 1
ATOM 555 N N . THR A 1 73 ? 17.436 -4.844 -29.394 1.00 73.06 73 THR A N 1
ATOM 556 C CA .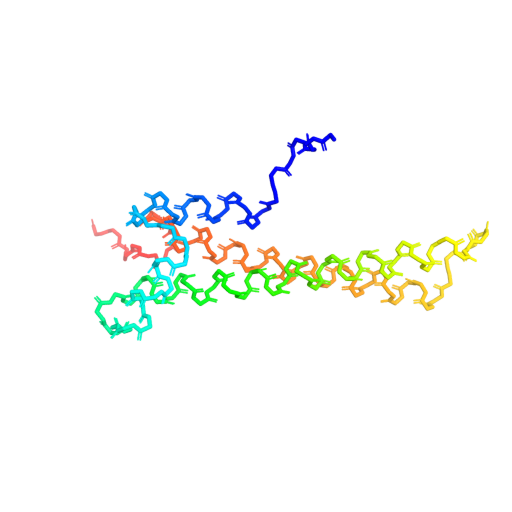 THR A 1 73 ? 17.153 -5.563 -30.652 1.00 73.06 73 THR A CA 1
ATOM 557 C C . THR A 1 73 ? 17.544 -7.045 -30.612 1.00 73.06 73 THR A C 1
ATOM 559 O O . THR A 1 73 ? 16.905 -7.842 -31.288 1.00 73.06 73 THR A O 1
ATOM 562 N N . ASP A 1 74 ? 18.551 -7.433 -29.813 1.00 77.19 74 ASP A N 1
ATOM 563 C CA . ASP A 1 74 ? 19.120 -8.796 -29.856 1.00 77.19 74 ASP A CA 1
ATOM 564 C C . ASP A 1 74 ? 19.324 -9.448 -28.477 1.00 77.19 74 ASP A C 1
ATOM 566 O O . ASP A 1 74 ? 18.758 -10.503 -28.189 1.00 77.19 74 ASP A O 1
ATOM 570 N N . ARG A 1 75 ? 20.170 -8.869 -27.616 1.00 82.69 75 ARG A N 1
ATOM 571 C CA . ARG A 1 75 ? 20.548 -9.453 -26.319 1.00 82.69 75 ARG A CA 1
ATOM 572 C C . ARG A 1 75 ? 20.357 -8.432 -25.214 1.00 82.69 75 ARG A C 1
ATOM 574 O O . ARG A 1 75 ? 20.915 -7.351 -25.314 1.00 82.69 75 ARG A O 1
ATOM 581 N N . ILE A 1 76 ? 19.684 -8.848 -24.140 1.00 85.81 76 ILE A N 1
ATOM 582 C CA . ILE A 1 76 ? 19.579 -8.067 -22.906 1.00 85.81 76 ILE A CA 1
ATOM 583 C C . ILE A 1 76 ? 20.984 -7.800 -22.359 1.00 85.81 76 ILE A C 1
ATOM 585 O O . ILE A 1 76 ? 21.725 -8.730 -22.032 1.00 85.81 76 ILE A O 1
ATOM 589 N N . ASP A 1 77 ? 21.340 -6.525 -22.305 1.00 88.94 77 ASP A N 1
ATOM 590 C CA . ASP A 1 77 ? 22.600 -6.036 -21.763 1.00 88.94 77 ASP A CA 1
ATOM 591 C C . ASP A 1 77 ? 22.588 -5.971 -20.226 1.00 88.94 77 ASP A C 1
ATOM 593 O O . ASP A 1 77 ? 21.540 -6.030 -19.576 1.00 88.94 77 ASP A O 1
ATOM 597 N N . ASP A 1 78 ? 23.777 -5.854 -19.632 1.00 90.62 78 ASP A N 1
ATOM 598 C CA . ASP A 1 78 ? 23.935 -5.797 -18.175 1.00 90.62 78 ASP A CA 1
ATOM 599 C C . ASP A 1 78 ? 23.123 -4.647 -17.525 1.00 90.62 78 ASP A C 1
ATOM 601 O O . ASP A 1 78 ? 22.468 -4.894 -16.510 1.00 90.62 78 ASP A O 1
ATOM 605 N N . PRO A 1 79 ? 23.053 -3.423 -18.100 1.00 92.62 79 PRO A N 1
ATOM 606 C CA . PRO A 1 79 ? 22.162 -2.371 -17.602 1.00 92.62 79 PRO A CA 1
ATOM 607 C C . PRO A 1 79 ? 20.680 -2.766 -17.542 1.00 92.62 79 PRO A C 1
ATOM 609 O O . PRO A 1 79 ? 19.996 -2.460 -16.562 1.00 92.62 79 PRO A O 1
ATOM 612 N N . THR A 1 80 ? 20.165 -3.464 -18.554 1.00 93.31 80 THR A N 1
ATOM 613 C CA . THR A 1 80 ? 18.764 -3.912 -18.552 1.00 93.31 80 THR A CA 1
ATOM 614 C C . THR A 1 80 ? 18.544 -5.052 -17.564 1.00 93.31 80 THR A C 1
ATOM 616 O O . THR A 1 80 ? 17.514 -5.086 -16.890 1.00 93.31 80 THR A O 1
ATOM 619 N N . MET A 1 81 ? 19.535 -5.930 -17.379 1.00 94.50 81 MET A N 1
ATOM 620 C CA . MET A 1 81 ? 19.510 -6.926 -16.301 1.00 94.50 81 MET A CA 1
ATOM 621 C C . MET A 1 81 ? 19.461 -6.274 -14.908 1.00 94.50 81 MET A C 1
ATOM 623 O O . MET A 1 81 ? 18.762 -6.767 -14.019 1.00 94.50 81 MET A O 1
ATOM 627 N N . ASP A 1 82 ? 20.136 -5.139 -14.708 1.00 95.88 82 ASP A N 1
ATOM 628 C CA . ASP A 1 82 ? 20.064 -4.374 -13.459 1.00 95.88 82 ASP A CA 1
ATOM 629 C C . ASP A 1 82 ? 18.679 -3.761 -13.220 1.00 95.88 82 ASP A C 1
ATOM 631 O O . ASP A 1 82 ? 18.193 -3.760 -12.083 1.00 95.88 82 ASP A O 1
ATOM 635 N N . ILE A 1 83 ? 18.012 -3.278 -14.273 1.00 96.06 83 ILE A N 1
ATOM 636 C CA . ILE A 1 83 ? 16.620 -2.807 -14.202 1.00 96.06 83 ILE A CA 1
ATOM 637 C C . ILE A 1 83 ? 15.685 -3.971 -13.853 1.00 96.06 83 ILE A C 1
ATOM 639 O O . ILE A 1 83 ? 14.907 -3.857 -12.906 1.00 96.06 83 ILE A O 1
ATOM 643 N N . ALA A 1 84 ? 15.828 -5.120 -14.520 1.00 95.88 84 ALA A N 1
ATOM 644 C CA . ALA A 1 84 ? 15.029 -6.312 -14.239 1.00 95.88 84 ALA A CA 1
ATOM 645 C C . ALA A 1 84 ? 15.179 -6.779 -12.780 1.00 95.88 84 ALA A C 1
ATOM 647 O O . ALA A 1 84 ? 14.200 -7.103 -12.107 1.00 95.88 84 ALA A O 1
ATOM 648 N N . ARG A 1 85 ? 16.403 -6.740 -12.240 1.00 97.06 85 ARG A N 1
ATOM 649 C CA . ARG A 1 85 ? 16.662 -7.041 -10.827 1.00 97.06 85 ARG A CA 1
ATOM 650 C C . ARG A 1 85 ? 15.972 -6.053 -9.882 1.00 97.06 85 ARG A C 1
ATOM 652 O O . ARG A 1 85 ? 15.484 -6.470 -8.832 1.00 97.06 85 ARG A O 1
ATOM 659 N N . ARG A 1 86 ? 15.912 -4.763 -10.229 1.00 96.81 86 ARG A N 1
ATOM 660 C CA . ARG A 1 86 ? 15.173 -3.762 -9.440 1.00 96.81 86 ARG A CA 1
ATOM 661 C C . ARG A 1 86 ? 13.670 -4.028 -9.450 1.00 96.81 86 ARG A C 1
ATOM 663 O O . ARG A 1 86 ? 13.082 -4.009 -8.373 1.00 96.81 86 ARG A O 1
ATOM 670 N N . ALA A 1 87 ? 13.089 -4.355 -10.605 1.00 97.19 87 ALA A N 1
ATOM 671 C CA . ALA A 1 87 ? 11.681 -4.745 -10.704 1.00 97.19 87 ALA A CA 1
ATOM 672 C C . ALA A 1 87 ? 11.375 -5.972 -9.830 1.00 97.19 87 ALA A C 1
ATOM 674 O O . ALA A 1 87 ? 10.475 -5.935 -8.994 1.00 97.19 87 ALA A O 1
ATOM 675 N N . ASN A 1 88 ? 12.209 -7.014 -9.903 1.00 97.06 88 ASN A N 1
ATOM 676 C CA . ASN A 1 88 ? 12.051 -8.202 -9.061 1.00 97.06 88 ASN A CA 1
ATOM 677 C C . ASN A 1 88 ? 12.126 -7.881 -7.555 1.00 97.06 88 ASN A C 1
ATOM 679 O O . ASN A 1 88 ? 11.349 -8.407 -6.759 1.00 97.06 88 ASN A O 1
ATOM 683 N N . ASN A 1 89 ? 13.037 -6.993 -7.146 1.00 98.00 89 ASN A N 1
ATOM 684 C CA . ASN A 1 89 ? 13.134 -6.560 -5.751 1.00 98.00 89 ASN A CA 1
ATOM 685 C C . ASN A 1 89 ? 11.905 -5.750 -5.303 1.00 98.00 89 ASN A C 1
ATOM 687 O O . ASN A 1 89 ? 11.487 -5.883 -4.152 1.00 98.00 89 ASN A O 1
ATOM 691 N N . ALA A 1 90 ? 11.328 -4.931 -6.188 1.00 97.56 90 ALA A N 1
ATOM 692 C CA . ALA A 1 90 ? 10.101 -4.187 -5.913 1.00 97.56 90 ALA A CA 1
ATOM 693 C C . ALA A 1 90 ? 8.906 -5.135 -5.711 1.00 97.56 90 ALA A C 1
ATOM 695 O O . ALA A 1 90 ? 8.175 -4.995 -4.730 1.00 97.56 90 ALA A O 1
ATOM 696 N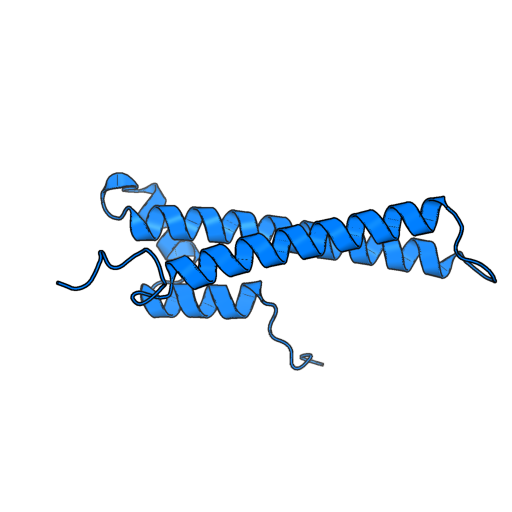 N . VAL A 1 91 ? 8.771 -6.162 -6.560 1.00 97.31 91 VAL A N 1
ATOM 697 C CA . VAL A 1 91 ? 7.735 -7.199 -6.415 1.00 97.31 91 VAL A CA 1
ATOM 698 C C . VAL A 1 91 ? 7.900 -7.950 -5.096 1.00 97.31 91 VAL A C 1
ATOM 700 O O . VAL A 1 91 ? 6.955 -8.031 -4.315 1.00 97.31 91 VAL A O 1
ATOM 703 N N . PHE A 1 92 ? 9.118 -8.400 -4.775 1.00 97.88 92 PHE A N 1
ATOM 704 C CA . PHE A 1 92 ? 9.403 -9.066 -3.499 1.00 97.88 92 PHE A CA 1
ATOM 705 C C . PHE A 1 92 ? 9.020 -8.194 -2.292 1.00 97.88 92 PHE A C 1
ATOM 707 O O . PHE A 1 92 ? 8.447 -8.664 -1.306 1.00 97.88 92 PHE A O 1
ATOM 714 N N . ALA A 1 93 ? 9.315 -6.897 -2.375 1.00 97.50 93 ALA A N 1
ATOM 715 C CA . ALA A 1 93 ? 8.919 -5.920 -1.379 1.00 97.50 93 ALA A CA 1
ATOM 716 C C . ALA A 1 93 ? 7.387 -5.821 -1.237 1.00 97.50 93 ALA A C 1
ATOM 718 O O . ALA A 1 93 ? 6.894 -5.865 -0.102 1.00 97.50 93 ALA A O 1
ATOM 719 N N . ARG A 1 94 ? 6.650 -5.689 -2.347 1.00 97.69 94 ARG A N 1
ATOM 720 C CA . ARG A 1 94 ? 5.180 -5.609 -2.383 1.00 97.69 94 ARG A CA 1
ATOM 721 C C . ARG A 1 94 ? 4.535 -6.861 -1.795 1.00 97.69 94 ARG A C 1
ATOM 723 O O . ARG A 1 94 ? 3.699 -6.745 -0.900 1.00 97.69 94 ARG A O 1
ATOM 730 N N . ASP A 1 95 ? 5.003 -8.040 -2.187 1.00 97.44 95 ASP A N 1
ATOM 731 C CA . ASP 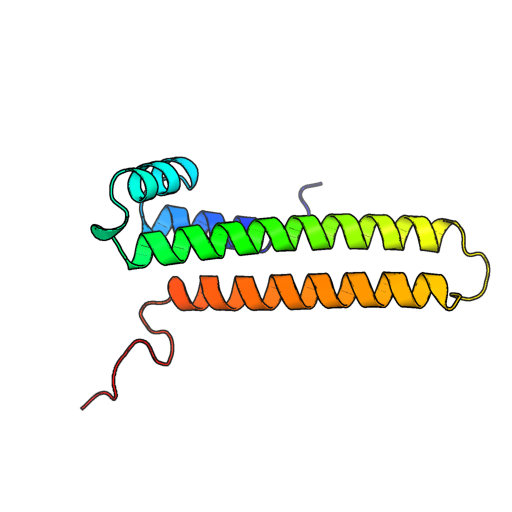A 1 95 ? 4.489 -9.322 -1.695 1.00 97.44 95 ASP A CA 1
ATOM 732 C C . ASP A 1 95 ? 4.710 -9.498 -0.190 1.00 97.44 95 ASP A C 1
ATOM 734 O O . ASP A 1 95 ? 3.805 -9.924 0.531 1.00 97.44 95 ASP A O 1
ATOM 738 N N . GLY A 1 96 ? 5.881 -9.098 0.315 1.00 97.56 96 GLY A N 1
ATOM 739 C CA . GLY A 1 96 ? 6.158 -9.107 1.751 1.00 97.56 96 GLY A CA 1
ATOM 740 C C . GLY A 1 96 ? 5.183 -8.228 2.542 1.00 97.56 96 GLY A C 1
ATOM 741 O O . GLY A 1 96 ? 4.695 -8.639 3.593 1.00 97.56 96 GLY A O 1
ATOM 742 N N . ARG A 1 97 ? 4.841 -7.041 2.028 1.00 98.06 97 ARG A N 1
ATOM 743 C CA . ARG A 1 97 ? 3.876 -6.129 2.673 1.00 98.06 97 ARG A CA 1
ATOM 744 C C . ARG A 1 97 ? 2.450 -6.665 2.583 1.00 98.06 97 ARG A C 1
ATOM 746 O O . ARG A 1 97 ? 1.738 -6.651 3.583 1.00 98.06 97 ARG A O 1
ATOM 753 N N . ALA A 1 98 ? 2.063 -7.215 1.433 1.00 97.88 98 ALA A N 1
ATOM 754 C CA . ALA A 1 98 ? 0.768 -7.861 1.246 1.00 97.88 98 ALA A CA 1
ATOM 755 C C . ALA A 1 98 ? 0.582 -9.049 2.203 1.00 97.88 98 ALA A C 1
ATOM 757 O O . ALA A 1 98 ? -0.494 -9.225 2.772 1.00 97.88 98 ALA A O 1
ATOM 758 N N . MET A 1 99 ? 1.635 -9.837 2.437 1.00 97.25 99 MET A N 1
ATOM 759 C CA . MET A 1 99 ? 1.619 -10.933 3.408 1.00 97.25 99 MET A CA 1
ATOM 760 C C . MET A 1 99 ? 1.368 -10.434 4.836 1.00 97.25 99 MET A C 1
ATOM 762 O O . MET A 1 99 ? 0.576 -11.043 5.554 1.00 97.25 99 MET A O 1
ATOM 766 N N . VAL A 1 100 ? 1.984 -9.318 5.240 1.00 97.31 100 VAL A N 1
ATOM 767 C CA . VAL A 1 100 ? 1.739 -8.726 6.564 1.00 97.31 100 VAL A CA 1
ATOM 768 C C . VAL A 1 100 ? 0.307 -8.206 6.683 1.00 97.31 100 VAL A C 1
ATOM 770 O O . VAL A 1 100 ? -0.352 -8.491 7.678 1.00 97.31 100 VAL A O 1
ATOM 773 N N . VAL A 1 101 ? -0.219 -7.519 5.664 1.00 97.69 101 VAL A N 1
ATOM 774 C CA . VAL A 1 101 ? -1.618 -7.052 5.662 1.00 97.69 101 VAL A CA 1
ATOM 775 C C . VAL A 1 101 ? -2.595 -8.230 5.764 1.00 97.69 101 VAL A C 1
ATOM 777 O O . VAL A 1 101 ? -3.514 -8.190 6.578 1.00 97.69 101 VAL A O 1
ATOM 780 N N . ARG A 1 102 ? -2.366 -9.320 5.016 1.00 96.38 102 ARG A N 1
ATOM 781 C CA . ARG A 1 102 ? -3.166 -10.555 5.127 1.00 96.38 102 ARG A CA 1
ATOM 782 C C . ARG A 1 102 ? -3.106 -11.149 6.531 1.00 96.38 102 ARG A C 1
ATOM 784 O O . ARG A 1 102 ? -4.142 -11.503 7.083 1.00 96.38 102 ARG A O 1
ATOM 791 N N . TRP A 1 103 ? -1.913 -11.221 7.119 1.00 95.94 103 TRP A N 1
ATOM 792 C CA . TRP A 1 103 ? -1.741 -11.696 8.490 1.00 95.94 103 TRP A CA 1
ATOM 793 C C . TRP A 1 103 ? -2.486 -10.807 9.494 1.00 95.94 103 TRP A C 1
ATOM 795 O O . TRP A 1 103 ? -3.119 -11.326 10.407 1.00 95.94 103 TRP A O 1
ATOM 805 N N . LEU A 1 104 ? -2.473 -9.481 9.315 1.00 95.25 104 LEU A N 1
ATOM 806 C CA . LEU A 1 104 ? -3.204 -8.537 10.165 1.00 95.25 104 LEU A CA 1
ATOM 807 C C . LEU A 1 104 ? -4.724 -8.670 10.029 1.00 95.25 104 LEU A C 1
ATOM 809 O O . LEU A 1 104 ? -5.409 -8.576 11.043 1.00 95.25 104 LEU A O 1
ATOM 813 N N . LEU A 1 105 ? -5.237 -8.955 8.835 1.00 94.81 105 LEU A N 1
ATOM 814 C CA . LEU A 1 105 ? -6.669 -9.153 8.592 1.00 94.81 105 LEU A CA 1
ATOM 815 C C . LEU A 1 105 ? -7.206 -10.489 9.115 1.00 94.81 105 LEU A C 1
ATOM 817 O O . LEU A 1 105 ? -8.383 -10.575 9.456 1.00 94.81 105 LEU A O 1
ATOM 821 N N . ASP A 1 106 ? -6.366 -11.521 9.185 1.00 92.56 106 ASP A N 1
ATOM 822 C CA . ASP A 1 106 ? -6.771 -12.845 9.648 1.00 92.56 106 ASP A CA 1
ATOM 823 C C . ASP A 1 106 ? -6.735 -12.925 11.194 1.00 92.56 106 ASP A C 1
ATOM 825 O O . ASP A 1 106 ? -5.656 -12.823 11.793 1.00 92.56 106 ASP A O 1
ATOM 829 N N . PRO A 1 107 ? -7.884 -13.087 11.883 1.00 88.38 107 PRO A N 1
ATOM 830 C CA . PRO A 1 107 ? -7.922 -13.256 13.338 1.00 88.38 107 PRO A CA 1
ATOM 831 C C . PRO A 1 107 ? -7.370 -14.618 13.799 1.00 88.38 107 PRO A C 1
ATOM 833 O O . PRO A 1 107 ? -6.987 -14.771 14.962 1.00 88.38 107 PRO A O 1
ATOM 836 N N . GLU A 1 108 ? -7.292 -15.594 12.895 1.00 90.06 108 GLU A N 1
ATOM 837 C CA . GLU A 1 108 ? -6.801 -16.951 13.139 1.00 90.06 108 GLU A CA 1
ATOM 838 C C . GLU A 1 108 ? -5.315 -17.106 12.810 1.00 90.06 108 GLU A C 1
ATOM 840 O O . GLU A 1 108 ? -4.763 -18.199 12.977 1.00 90.06 108 GLU A O 1
ATOM 845 N N . ALA A 1 109 ? -4.665 -16.035 12.343 1.00 89.00 109 ALA A N 1
ATOM 846 C CA . ALA A 1 109 ? -3.321 -16.111 11.805 1.00 89.00 109 ALA A CA 1
ATOM 847 C C . ALA A 1 109 ? -2.332 -16.718 12.823 1.00 89.00 109 ALA A C 1
ATOM 849 O O . ALA A 1 109 ? -2.358 -16.364 14.014 1.00 89.00 109 ALA A O 1
ATOM 850 N N . PRO A 1 110 ? -1.412 -17.597 12.380 1.00 85.50 110 PRO A N 1
ATOM 851 C CA . PRO A 1 110 ? -0.402 -18.178 13.255 1.00 85.50 110 PRO A CA 1
ATOM 852 C C . PRO A 1 110 ? 0.362 -17.100 14.032 1.00 85.50 110 PRO A C 1
ATOM 854 O O . PRO A 1 110 ? 0.802 -16.101 13.463 1.00 85.50 110 PRO A O 1
ATOM 857 N N . GLY A 1 111 ? 0.519 -17.302 15.341 1.00 83.81 111 GLY A N 1
ATOM 858 C CA . GLY A 1 111 ? 1.201 -16.359 16.231 1.00 83.81 111 GLY A CA 1
ATOM 859 C C . GLY A 1 111 ? 0.317 -15.263 16.841 1.00 83.81 111 GLY A C 1
ATOM 860 O O . GLY A 1 111 ? 0.764 -14.630 17.792 1.00 83.81 111 GLY A O 1
ATOM 861 N N . LYS A 1 112 ? -0.931 -15.062 16.379 1.00 83.44 112 LYS A N 1
ATOM 862 C CA . LYS A 1 112 ? -1.893 -14.158 17.050 1.00 83.44 112 LYS A CA 1
ATOM 863 C C . LYS A 1 112 ? -2.606 -14.804 18.227 1.00 83.44 112 LYS A C 1
ATOM 865 O O . LYS A 1 112 ? -2.916 -14.149 19.218 1.00 83.44 112 LYS A O 1
ATOM 870 N N . ARG A 1 113 ? -2.867 -16.104 18.124 1.00 69.81 113 ARG A N 1
ATOM 871 C CA . ARG A 1 113 ? -3.399 -16.898 19.227 1.00 69.81 113 ARG A CA 1
ATOM 872 C C . ARG A 1 113 ? -2.230 -17.486 19.996 1.00 69.81 113 ARG A C 1
ATOM 874 O O . ARG A 1 113 ? -1.355 -18.117 19.404 1.00 69.81 113 ARG A O 1
ATOM 881 N N . GLY A 1 114 ? -2.210 -17.257 21.310 1.00 63.88 114 GLY A N 1
ATOM 882 C CA . GLY A 1 114 ? -1.291 -17.962 22.203 1.00 63.88 114 GLY A CA 1
ATOM 883 C C . GLY A 1 114 ? -1.464 -19.481 22.069 1.00 63.88 114 GLY A C 1
ATOM 884 O O . GLY A 1 114 ? -2.463 -19.924 21.495 1.00 63.88 114 GLY A O 1
ATOM 885 N N . PRO A 1 115 ? -0.518 -20.296 22.573 1.00 63.12 115 PRO A N 1
ATOM 886 C CA . PRO A 1 115 ? -0.679 -21.745 22.556 1.00 63.12 115 PRO A CA 1
ATOM 887 C C . PRO A 1 115 ? -2.025 -22.082 23.202 1.00 63.12 115 PRO A C 1
ATOM 889 O O . PRO A 1 115 ? -2.253 -21.758 24.367 1.00 63.12 115 PRO A O 1
ATOM 892 N N . THR A 1 116 ? -2.942 -22.646 22.418 1.00 59.75 116 THR A N 1
ATOM 893 C CA . THR A 1 116 ? -4.223 -23.150 22.916 1.00 59.75 116 THR A CA 1
ATOM 894 C C . THR A 1 116 ? -3.923 -24.153 24.023 1.00 59.75 116 THR A C 1
ATOM 896 O O . THR A 1 116 ? -3.256 -25.156 23.759 1.00 59.75 116 THR A O 1
ATOM 899 N N . ALA A 1 117 ? -4.336 -23.818 25.247 1.00 45.03 117 ALA A N 1
ATOM 900 C CA . ALA A 1 117 ? -4.240 -24.676 26.424 1.00 45.03 117 ALA A CA 1
ATOM 901 C C . ALA A 1 117 ? -5.208 -25.861 26.333 1.00 45.03 117 ALA A C 1
ATOM 903 O O . ALA A 1 117 ? -6.303 -25.679 25.749 1.00 45.03 117 ALA A O 1
#

pLDDT: mean 89.79, std 14.13, range [34.84, 98.31]